Protein AF-A0A9W7PZ06-F1 (afdb_monomer_lite)

Structure (mmCIF, N/CA/C/O backbone):
data_AF-A0A9W7PZ06-F1
#
_entry.id   AF-A0A9W7PZ06-F1
#
loop_
_atom_site.group_PDB
_atom_site.id
_atom_site.type_symbol
_atom_site.label_atom_id
_atom_site.label_alt_id
_atom_site.label_comp_id
_atom_site.label_asym_id
_atom_site.label_entity_id
_atom_site.label_seq_id
_atom_site.pdbx_PDB_ins_code
_atom_site.Cartn_x
_atom_site.Cartn_y
_atom_site.Cartn_z
_atom_site.occupancy
_atom_site.B_iso_or_equiv
_atom_site.auth_seq_id
_atom_site.auth_comp_id
_atom_site.auth_asym_id
_atom_site.auth_atom_id
_atom_site.pdbx_PDB_model_num
ATOM 1 N N . MET A 1 1 ? 0.730 2.522 -17.991 1.00 60.91 1 MET A N 1
ATOM 2 C CA . MET A 1 1 ? -0.398 2.707 -17.053 1.00 60.91 1 MET A CA 1
ATOM 3 C C . MET A 1 1 ? -0.153 2.094 -15.673 1.00 60.91 1 MET A C 1
ATOM 5 O O . MET A 1 1 ? -0.602 2.687 -14.705 1.00 60.91 1 MET A O 1
ATOM 9 N N . GLY A 1 2 ? 0.560 0.962 -15.553 1.00 72.19 2 GLY A N 1
ATOM 10 C CA . GLY A 1 2 ? 0.585 0.176 -14.309 1.00 72.19 2 GLY A CA 1
ATOM 11 C C . GLY A 1 2 ? 1.091 0.881 -13.047 1.00 72.19 2 GLY A C 1
ATOM 12 O O . GLY A 1 2 ? 0.435 0.782 -12.018 1.00 72.19 2 GLY A O 1
ATOM 13 N N . ILE A 1 3 ? 2.170 1.674 -13.121 1.00 78.62 3 ILE A N 1
ATOM 14 C CA . ILE A 1 3 ? 2.701 2.353 -11.922 1.00 78.62 3 ILE A CA 1
ATOM 15 C C . ILE A 1 3 ? 1.684 3.316 -11.304 1.00 78.62 3 ILE A C 1
ATOM 17 O O . ILE A 1 3 ? 1.589 3.428 -10.091 1.00 78.62 3 ILE A O 1
ATOM 21 N N . LEU A 1 4 ? 0.889 3.985 -12.141 1.00 81.50 4 LEU A N 1
ATOM 22 C CA . LEU A 1 4 ? -0.113 4.944 -11.688 1.00 81.50 4 LEU A CA 1
ATOM 23 C C . LEU A 1 4 ? -1.291 4.220 -11.027 1.00 81.50 4 LEU A C 1
ATOM 25 O O . LEU A 1 4 ? -1.771 4.670 -9.995 1.00 81.50 4 LEU A O 1
ATOM 29 N N . PHE A 1 5 ? -1.687 3.066 -11.571 1.00 82.50 5 PHE A N 1
ATOM 30 C CA . PHE A 1 5 ? -2.713 2.208 -10.981 1.00 82.50 5 PHE A CA 1
ATOM 31 C C . PHE A 1 5 ? -2.277 1.652 -9.620 1.00 82.50 5 PHE A C 1
ATOM 33 O O . PHE A 1 5 ? -3.042 1.692 -8.660 1.00 82.50 5 PHE A O 1
ATOM 40 N N . LEU A 1 6 ? -1.018 1.219 -9.509 1.00 81.12 6 LEU A N 1
ATOM 41 C CA . LEU A 1 6 ? -0.428 0.767 -8.251 1.00 81.12 6 LEU A CA 1
ATOM 42 C C . LEU A 1 6 ? -0.390 1.898 -7.215 1.00 81.12 6 LEU A C 1
ATOM 44 O O . LEU A 1 6 ? -0.819 1.698 -6.083 1.00 81.12 6 LEU A O 1
ATOM 48 N N . ILE A 1 7 ? 0.068 3.093 -7.598 1.00 85.94 7 ILE A N 1
ATOM 49 C CA . ILE A 1 7 ? 0.123 4.252 -6.693 1.00 85.94 7 ILE A CA 1
ATOM 50 C C . ILE A 1 7 ? -1.277 4.606 -6.172 1.00 85.94 7 ILE A C 1
ATOM 52 O O . ILE A 1 7 ? -1.445 4.798 -4.970 1.00 85.94 7 ILE A O 1
ATOM 56 N N . ILE A 1 8 ? -2.281 4.649 -7.054 1.00 86.94 8 ILE A N 1
ATOM 57 C CA . ILE A 1 8 ? -3.671 4.937 -6.669 1.00 86.94 8 ILE A CA 1
ATOM 58 C C . ILE A 1 8 ? -4.226 3.845 -5.748 1.00 86.94 8 ILE A C 1
ATOM 60 O O . ILE A 1 8 ? -4.863 4.163 -4.750 1.00 86.94 8 ILE A O 1
ATOM 64 N N . SER A 1 9 ? -3.947 2.575 -6.039 1.00 86.38 9 SER A N 1
ATOM 65 C CA . SER A 1 9 ? -4.380 1.437 -5.218 1.00 86.38 9 SER A CA 1
ATOM 66 C C . SER A 1 9 ? -3.850 1.536 -3.786 1.00 86.38 9 SER A C 1
ATOM 68 O O . SER A 1 9 ? -4.610 1.428 -2.825 1.00 86.38 9 SER A O 1
ATOM 70 N N . ILE A 1 10 ? -2.553 1.826 -3.638 1.00 87.50 10 ILE A N 1
ATOM 71 C CA . ILE A 1 10 ? -1.910 2.020 -2.331 1.00 87.50 10 ILE A CA 1
ATOM 72 C C . ILE A 1 10 ? -2.505 3.228 -1.597 1.00 87.50 10 ILE A C 1
ATOM 74 O O . ILE A 1 10 ? -2.756 3.161 -0.391 1.00 87.50 10 ILE A O 1
ATOM 78 N N . PHE A 1 11 ? -2.752 4.321 -2.320 1.00 89.00 11 PHE A N 1
ATOM 79 C CA . PHE A 1 11 ? -3.346 5.530 -1.759 1.00 89.00 11 PHE A CA 1
ATOM 80 C C . PHE A 1 11 ? -4.760 5.274 -1.215 1.00 89.00 11 PHE A C 1
ATOM 82 O O . PHE A 1 11 ? -5.059 5.646 -0.078 1.00 89.00 11 PHE A O 1
ATOM 89 N N . ILE A 1 12 ? -5.612 4.597 -1.994 1.00 90.31 12 ILE A N 1
ATOM 90 C CA . ILE A 1 12 ? -6.972 4.222 -1.581 1.00 90.31 12 ILE A CA 1
ATOM 91 C C . ILE A 1 12 ? -6.913 3.314 -0.353 1.00 90.31 12 ILE A C 1
ATOM 93 O O . ILE A 1 12 ? -7.522 3.648 0.658 1.00 90.31 12 ILE A O 1
ATOM 97 N N . PHE A 1 13 ? -6.125 2.234 -0.397 1.00 88.81 13 PHE A N 1
ATOM 98 C CA . PHE A 1 13 ? -5.988 1.302 0.725 1.00 88.81 13 PHE A CA 1
ATOM 99 C C . PHE A 1 13 ? -5.575 2.013 2.021 1.00 88.81 13 PHE A C 1
ATOM 101 O O . PHE A 1 13 ? -6.205 1.836 3.065 1.00 88.81 13 PHE A O 1
ATOM 108 N N . SER A 1 14 ? -4.549 2.864 1.953 1.00 91.06 14 SER A N 1
ATOM 109 C CA . SER A 1 14 ? -4.081 3.628 3.109 1.00 91.06 14 SER A CA 1
ATOM 110 C C . SER A 1 14 ? -5.169 4.559 3.661 1.00 91.06 14 SER A C 1
ATOM 112 O O . SER A 1 14 ? -5.411 4.584 4.871 1.00 91.06 14 SER A O 1
ATOM 114 N N . THR A 1 15 ? -5.881 5.263 2.778 1.00 89.88 15 THR A N 1
ATOM 115 C CA . THR A 1 15 ? -6.968 6.171 3.167 1.00 89.88 15 THR A CA 1
ATOM 116 C C . THR A 1 15 ? -8.106 5.402 3.836 1.00 89.88 15 THR A C 1
ATOM 118 O O . THR A 1 15 ? -8.599 5.823 4.883 1.00 89.88 15 THR A O 1
ATOM 121 N N . THR A 1 16 ? -8.481 4.237 3.301 1.00 90.44 16 THR A N 1
ATOM 122 C CA . THR A 1 16 ? -9.503 3.364 3.892 1.00 90.44 16 THR A CA 1
ATOM 123 C C . THR A 1 16 ? -9.106 2.904 5.293 1.00 90.44 16 THR A C 1
ATOM 125 O O . THR A 1 16 ? -9.928 2.977 6.206 1.00 90.44 16 THR A O 1
ATOM 128 N N . VAL A 1 17 ? -7.853 2.485 5.504 1.00 89.94 17 VAL A N 1
ATOM 129 C CA . VAL A 1 17 ? -7.375 2.065 6.834 1.00 89.94 17 VAL A CA 1
ATOM 130 C C . VAL A 1 17 ? -7.426 3.222 7.832 1.00 89.94 17 VAL A C 1
ATOM 132 O O . VAL A 1 17 ? -7.911 3.031 8.945 1.00 89.94 17 VAL A O 1
ATOM 135 N N . ILE A 1 18 ? -7.001 4.425 7.437 1.00 90.69 18 ILE A N 1
ATOM 136 C CA . ILE A 1 18 ? -7.054 5.616 8.301 1.00 90.69 18 ILE A CA 1
ATOM 137 C C . ILE A 1 18 ? -8.502 5.939 8.689 1.00 90.69 18 ILE A C 1
ATOM 139 O O . ILE A 1 18 ? -8.791 6.134 9.869 1.00 90.69 18 ILE A O 1
ATOM 143 N N . VAL A 1 19 ? -9.423 5.946 7.720 1.00 90.75 19 VAL A N 1
ATOM 144 C CA . VAL A 1 19 ? -10.849 6.208 7.969 1.00 90.75 19 VAL A CA 1
ATOM 145 C C . VAL A 1 19 ? -11.438 5.163 8.917 1.00 90.75 19 VAL A C 1
ATOM 147 O O . VAL A 1 19 ? -12.103 5.527 9.885 1.00 90.75 19 VAL A O 1
ATOM 150 N N . MET A 1 20 ? -11.148 3.8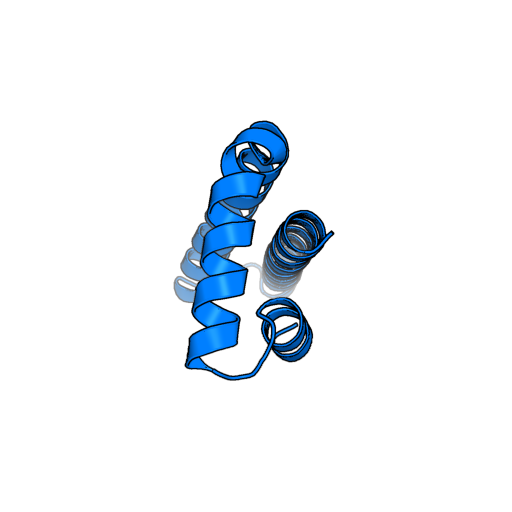79 8.702 1.00 88.88 20 MET A N 1
ATOM 151 C CA . MET A 1 20 ? -11.623 2.805 9.580 1.00 88.88 20 MET A CA 1
ATOM 152 C C . MET A 1 20 ? -11.056 2.931 10.998 1.00 88.88 20 MET A C 1
ATOM 154 O O . MET A 1 20 ? -11.795 2.734 11.962 1.00 88.88 20 MET A O 1
ATOM 158 N N . SER A 1 21 ? -9.787 3.319 11.150 1.00 86.50 21 SER A N 1
ATOM 159 C CA . SER A 1 21 ? -9.187 3.594 12.461 1.00 86.50 21 SER A CA 1
ATOM 160 C C . SER A 1 21 ? -9.838 4.787 13.169 1.00 86.50 21 SER A C 1
ATOM 162 O O . SER A 1 21 ? -10.047 4.722 14.379 1.00 86.50 21 SER A O 1
ATOM 164 N N . ILE A 1 22 ? -10.210 5.848 12.443 1.00 86.75 22 ILE A N 1
ATOM 165 C CA . ILE A 1 22 ? -10.928 7.004 13.010 1.00 86.75 22 ILE A CA 1
ATOM 166 C C . ILE A 1 22 ? -12.346 6.609 13.435 1.00 86.75 22 ILE A C 1
ATOM 168 O O . ILE A 1 22 ? -12.769 6.954 14.535 1.00 86.75 22 ILE A O 1
ATOM 172 N N . ILE A 1 23 ? -13.071 5.858 12.600 1.00 88.12 23 ILE A N 1
ATOM 173 C CA . ILE A 1 23 ? -14.416 5.359 12.928 1.00 88.12 23 ILE A CA 1
ATOM 174 C C . ILE A 1 23 ? -14.363 4.455 14.161 1.00 88.12 23 ILE A C 1
ATOM 176 O O . ILE A 1 23 ? -15.205 4.575 15.051 1.00 88.12 23 ILE A O 1
ATOM 180 N N . LEU A 1 24 ? -13.370 3.565 14.228 1.00 86.44 24 LEU A N 1
ATOM 181 C CA . LEU A 1 24 ? -13.169 2.701 15.383 1.00 86.44 24 LEU A CA 1
ATOM 182 C C . LEU A 1 24 ? -12.912 3.539 16.635 1.00 86.44 24 LEU A C 1
ATOM 184 O O . LEU A 1 24 ? -13.606 3.345 17.626 1.00 86.44 24 LEU A O 1
ATOM 188 N N . TRP A 1 25 ? -12.004 4.516 16.559 1.00 85.38 25 TRP A N 1
ATOM 189 C CA . TRP A 1 25 ? -11.712 5.416 17.672 1.00 85.38 25 TRP A CA 1
ATOM 190 C C . TRP A 1 25 ? -12.951 6.182 18.148 1.00 85.38 25 TRP A C 1
ATOM 192 O O . TRP A 1 25 ? -13.207 6.219 19.348 1.00 85.38 25 TRP A O 1
ATOM 202 N N . LEU A 1 26 ? -13.758 6.719 17.229 1.00 86.19 26 LEU A N 1
ATOM 203 C CA . LEU A 1 26 ? -15.020 7.394 17.552 1.00 86.19 26 LEU A CA 1
ATOM 204 C C . LEU A 1 26 ? -16.025 6.459 18.240 1.00 86.19 26 LEU A C 1
ATOM 206 O O . LEU A 1 26 ? -16.792 6.899 19.093 1.00 86.19 26 LEU A O 1
ATOM 210 N N . LYS A 1 27 ? -16.029 5.171 17.879 1.00 86.38 27 LYS A N 1
ATOM 211 C CA . LYS A 1 27 ? -16.952 4.174 18.433 1.00 86.38 27 LYS A CA 1
ATOM 212 C C . LYS A 1 27 ? -16.525 3.664 19.810 1.00 86.38 27 LYS A C 1
ATOM 214 O O . LYS A 1 27 ? -17.376 3.479 20.674 1.00 86.38 27 LYS A O 1
ATOM 219 N N . THR A 1 28 ? -15.241 3.375 20.006 1.00 84.81 28 THR A N 1
ATOM 220 C CA . THR A 1 28 ? -14.722 2.769 21.247 1.00 84.81 28 THR A CA 1
ATOM 221 C C . THR A 1 28 ? -14.157 3.794 22.223 1.00 84.81 28 THR A C 1
ATOM 223 O O . THR A 1 28 ? -13.877 3.442 23.367 1.00 84.81 28 THR A O 1
ATOM 226 N N . ASN A 1 29 ? -13.964 5.046 21.792 1.00 78.75 29 ASN A N 1
ATOM 227 C CA . ASN A 1 29 ? -13.283 6.116 22.531 1.00 78.75 29 ASN A CA 1
ATOM 228 C C . ASN A 1 29 ? -11.868 5.741 23.021 1.00 78.75 29 ASN A C 1
ATOM 230 O O . ASN A 1 29 ? -11.276 6.421 23.858 1.00 78.75 29 ASN A O 1
ATOM 234 N N . GLN A 1 30 ? -11.315 4.647 22.495 1.00 78.62 30 GLN A N 1
ATOM 235 C CA . GLN A 1 30 ? -10.026 4.078 22.859 1.00 78.62 30 GLN A CA 1
ATOM 236 C C . GLN A 1 30 ? -9.337 3.573 21.596 1.00 78.62 30 GLN A C 1
ATOM 238 O O . GLN A 1 30 ? -9.944 2.874 20.784 1.00 78.62 30 GLN A O 1
ATOM 243 N N . LEU A 1 31 ? -8.061 3.921 21.453 1.00 75.12 31 LEU A N 1
ATOM 244 C CA . LEU A 1 31 ? -7.169 3.376 20.437 1.00 75.12 31 LEU A CA 1
ATOM 245 C C . LEU A 1 31 ? -6.249 2.368 21.116 1.00 75.12 31 LEU A C 1
ATOM 247 O O . LEU A 1 31 ? -5.417 2.743 21.944 1.00 75.12 31 LEU A O 1
ATOM 251 N N . TYR A 1 32 ? -6.391 1.090 20.774 1.00 77.38 32 TYR A N 1
ATOM 252 C CA . TYR A 1 32 ? -5.489 0.072 21.291 1.00 77.38 32 TYR A CA 1
ATOM 253 C C . TYR A 1 32 ? -4.124 0.178 20.598 1.00 77.38 32 TYR A C 1
ATOM 255 O O . TYR A 1 32 ? -3.998 0.602 19.449 1.00 77.38 32 TYR A O 1
ATOM 263 N N . THR A 1 33 ? -3.068 -0.249 21.287 1.00 81.75 33 THR A N 1
ATOM 264 C CA . THR A 1 33 ? -1.699 -0.323 20.750 1.00 81.75 33 THR A CA 1
ATOM 265 C C . THR A 1 33 ? -1.578 -0.959 19.352 1.00 81.75 33 THR A C 1
ATOM 267 O O . THR A 1 33 ? -0.829 -0.413 18.536 1.00 81.75 33 THR A O 1
ATOM 270 N N . PRO A 1 34 ? -2.270 -2.067 19.008 1.00 82.31 34 PRO A N 1
ATOM 271 C CA . PRO A 1 34 ? -2.287 -2.590 17.639 1.00 82.31 34 PRO A CA 1
ATOM 272 C C . PRO A 1 34 ? -2.896 -1.628 16.606 1.00 82.31 34 PRO A C 1
ATOM 274 O O . PRO A 1 34 ? -2.381 -1.549 15.489 1.00 82.31 34 PRO A O 1
ATOM 277 N N . ASP A 1 35 ? -3.932 -0.870 16.965 1.00 80.00 35 ASP A N 1
ATOM 278 C CA . ASP A 1 35 ? -4.584 0.084 16.059 1.00 80.00 35 ASP A CA 1
ATOM 279 C C . ASP A 1 35 ? -3.680 1.282 15.776 1.00 80.00 35 ASP A C 1
ATOM 281 O O . ASP A 1 35 ? -3.567 1.716 14.631 1.00 80.00 35 ASP A O 1
ATOM 285 N N . ILE A 1 36 ? -2.943 1.748 16.789 1.00 84.00 36 ILE A N 1
ATOM 286 C CA . ILE A 1 36 ? -1.932 2.803 16.635 1.00 84.00 36 ILE A CA 1
ATOM 287 C C . ILE A 1 36 ? -0.819 2.338 15.689 1.00 84.00 36 ILE A C 1
ATOM 289 O O . ILE A 1 36 ? -0.432 3.071 14.782 1.00 84.00 36 ILE A O 1
ATOM 293 N N . LYS A 1 37 ? -0.327 1.099 15.839 1.00 87.50 37 LYS A N 1
ATOM 294 C CA . LYS A 1 37 ? 0.688 0.542 14.926 1.00 87.50 37 LYS A CA 1
ATOM 295 C C . LYS A 1 37 ? 0.176 0.452 13.486 1.00 87.50 37 LYS A C 1
ATOM 297 O O . LYS A 1 37 ? 0.910 0.803 12.560 1.00 87.50 37 LYS A O 1
ATOM 302 N N . ARG A 1 38 ? -1.072 0.012 13.291 1.00 86.50 38 ARG A N 1
ATOM 303 C CA . ARG A 1 38 ? -1.724 -0.031 11.970 1.00 86.50 38 ARG A CA 1
ATOM 304 C C . ARG A 1 38 ? -1.875 1.361 11.364 1.00 86.50 38 ARG A C 1
ATOM 306 O O . ARG A 1 38 ? -1.561 1.535 10.190 1.00 86.50 38 ARG A O 1
ATOM 313 N N . LEU A 1 39 ? -2.281 2.343 12.165 1.00 89.00 39 LEU A N 1
ATOM 314 C CA . LEU A 1 39 ? -2.429 3.729 11.737 1.00 89.00 39 LEU A CA 1
ATOM 315 C C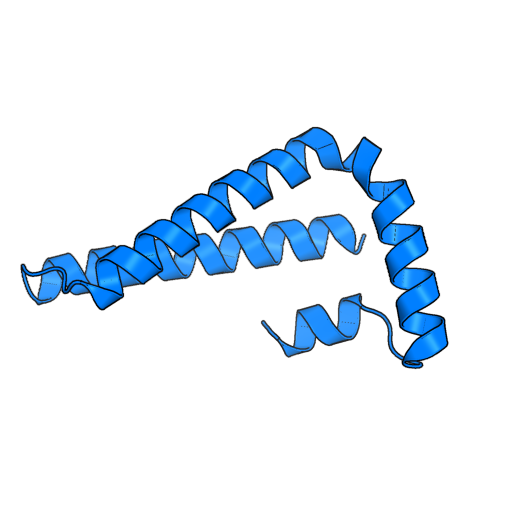 . LEU A 1 39 ? -1.085 4.329 11.307 1.00 89.00 39 LEU A C 1
ATOM 317 O O . LEU A 1 39 ? -0.995 4.910 10.228 1.00 89.00 39 LEU A O 1
ATOM 321 N N . THR A 1 40 ? -0.022 4.121 12.087 1.00 90.38 40 THR A N 1
ATOM 322 C CA . THR A 1 40 ? 1.334 4.557 11.720 1.00 90.38 40 THR A CA 1
ATOM 323 C C . THR A 1 40 ? 1.776 3.939 10.395 1.00 90.38 40 THR A C 1
ATOM 325 O O . THR A 1 40 ? 2.277 4.646 9.520 1.00 9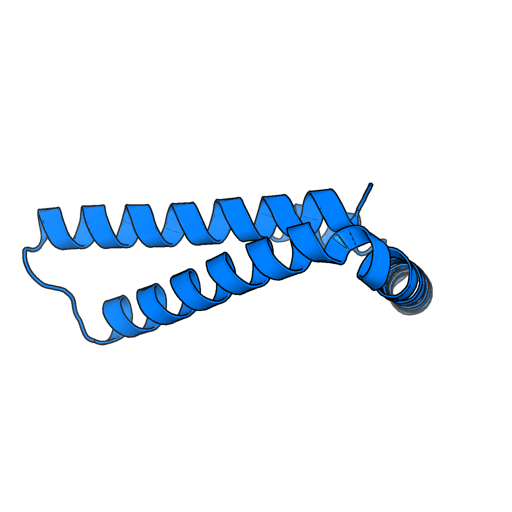0.38 40 THR A O 1
ATOM 328 N N . GLY A 1 41 ? 1.543 2.636 10.206 1.00 89.75 41 GLY A N 1
ATOM 329 C CA . GLY A 1 41 ? 1.823 1.957 8.940 1.00 89.75 41 GLY A CA 1
ATOM 330 C C . GLY A 1 41 ? 1.036 2.549 7.768 1.00 89.75 41 GLY A C 1
ATOM 331 O O . GLY A 1 41 ? 1.614 2.815 6.714 1.00 89.75 41 GLY A O 1
ATOM 332 N N . ALA A 1 42 ? -0.257 2.823 7.960 1.00 90.50 42 ALA A N 1
ATOM 333 C CA . ALA A 1 42 ? -1.100 3.443 6.943 1.00 90.50 42 ALA A CA 1
ATOM 334 C C . ALA A 1 42 ? -0.610 4.851 6.574 1.00 90.50 42 ALA A C 1
ATOM 336 O O . ALA A 1 42 ? -0.500 5.151 5.387 1.00 90.50 42 ALA A O 1
ATOM 337 N N . ILE A 1 43 ? -0.225 5.679 7.551 1.00 92.00 43 ILE A N 1
ATOM 338 C CA . ILE A 1 43 ? 0.319 7.027 7.318 1.00 92.00 43 ILE A CA 1
ATOM 339 C C . ILE A 1 43 ? 1.62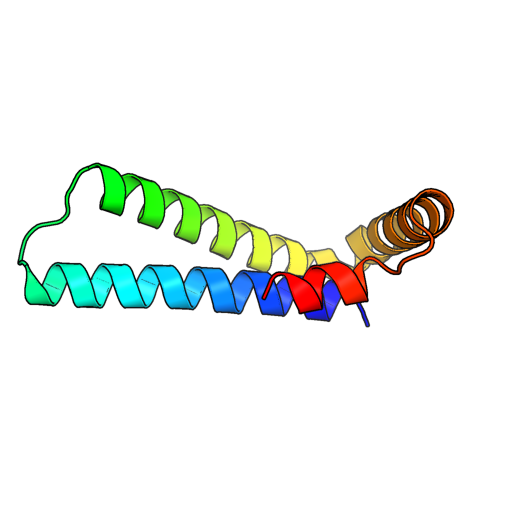4 6.966 6.517 1.00 92.00 43 ILE A C 1
ATOM 341 O O . ILE A 1 43 ? 1.770 7.686 5.528 1.00 92.00 43 ILE A O 1
ATOM 345 N N . ILE A 1 44 ? 2.556 6.081 6.890 1.00 92.81 44 ILE A N 1
ATOM 346 C CA . ILE A 1 44 ? 3.807 5.878 6.138 1.00 92.81 44 ILE A CA 1
ATOM 347 C C . ILE A 1 44 ? 3.494 5.454 4.697 1.00 92.81 44 ILE A C 1
ATOM 349 O O . ILE A 1 44 ? 4.089 5.971 3.750 1.00 92.81 44 ILE A O 1
ATOM 353 N N . CYS A 1 45 ? 2.529 4.550 4.526 1.00 91.62 45 CYS A N 1
ATOM 354 C CA . CYS A 1 45 ? 2.073 4.086 3.221 1.00 91.62 45 CYS A CA 1
ATOM 355 C C . CYS A 1 45 ? 1.482 5.233 2.377 1.00 91.62 45 CYS A C 1
ATOM 357 O O . CYS A 1 45 ? 1.793 5.356 1.190 1.00 91.62 45 CYS A O 1
ATOM 359 N N . LEU A 1 46 ? 0.715 6.134 3.003 1.00 90.88 46 LEU A N 1
ATOM 360 C CA . LEU A 1 46 ? 0.141 7.316 2.358 1.00 90.88 46 LEU A CA 1
ATOM 361 C C . LEU A 1 46 ? 1.241 8.258 1.869 1.00 90.88 46 LEU A C 1
ATOM 363 O O . LEU A 1 46 ? 1.284 8.599 0.688 1.00 90.88 46 LEU A O 1
ATOM 367 N N . ILE A 1 47 ? 2.174 8.620 2.750 1.00 90.88 47 ILE A N 1
ATOM 368 C CA . ILE A 1 47 ? 3.296 9.507 2.420 1.00 90.88 47 ILE A CA 1
ATOM 369 C C . ILE A 1 47 ? 4.139 8.898 1.294 1.00 90.88 47 ILE A C 1
ATOM 371 O O . ILE A 1 47 ? 4.460 9.580 0.320 1.00 90.88 47 ILE A O 1
ATOM 375 N N . SER A 1 48 ? 4.436 7.600 1.379 1.00 88.44 48 SER A N 1
ATOM 376 C CA . SER A 1 48 ? 5.171 6.873 0.340 1.00 88.44 48 SER A CA 1
ATOM 377 C C . SER A 1 48 ? 4.450 6.918 -1.011 1.00 88.44 48 SER A C 1
ATOM 379 O O . SER A 1 48 ? 5.070 7.214 -2.034 1.00 88.44 48 SER A O 1
ATOM 381 N N . SER A 1 49 ? 3.128 6.720 -1.031 1.00 89.25 49 SER A N 1
ATOM 382 C CA . SER A 1 49 ? 2.336 6.805 -2.265 1.00 89.25 49 SER A CA 1
ATOM 383 C C . SER A 1 49 ? 2.360 8.208 -2.891 1.00 89.25 49 SER A C 1
ATOM 385 O O . SER A 1 49 ? 2.485 8.334 -4.110 1.00 89.25 49 SER A O 1
ATOM 387 N N . VAL A 1 50 ? 2.343 9.268 -2.075 1.00 88.31 50 VAL A N 1
ATOM 388 C CA . VAL A 1 50 ? 2.449 10.661 -2.542 1.00 88.31 50 VAL A CA 1
ATOM 389 C C . VAL A 1 50 ? 3.838 10.943 -3.117 1.00 88.31 50 VAL A C 1
ATOM 391 O O . VAL A 1 50 ? 3.951 11.528 -4.197 1.00 88.31 50 VAL A O 1
ATOM 394 N N . ILE A 1 51 ? 4.902 10.479 -2.457 1.00 88.31 51 ILE A N 1
ATOM 395 C CA . ILE A 1 51 ? 6.276 10.589 -2.971 1.00 88.31 51 ILE A CA 1
ATOM 396 C C . ILE A 1 51 ? 6.390 9.858 -4.316 1.00 88.31 51 ILE A C 1
ATOM 398 O O . ILE A 1 51 ? 6.886 10.426 -5.293 1.00 88.31 51 ILE A O 1
ATOM 402 N N . LEU A 1 52 ? 5.877 8.629 -4.408 1.00 86.69 52 LEU A N 1
ATOM 403 C CA . LEU A 1 52 ? 5.854 7.864 -5.657 1.00 86.69 52 LEU A CA 1
ATOM 404 C C . LEU A 1 52 ? 5.074 8.584 -6.762 1.00 86.69 52 LEU A C 1
ATOM 406 O O . LEU A 1 52 ? 5.480 8.524 -7.923 1.00 86.69 52 LEU A O 1
ATOM 410 N N . LEU A 1 53 ? 3.995 9.293 -6.423 1.00 86.69 53 LEU A N 1
ATOM 411 C CA . LEU A 1 53 ? 3.215 10.075 -7.379 1.00 86.69 53 LEU A CA 1
ATOM 412 C C . LEU A 1 53 ? 4.008 11.268 -7.932 1.00 86.69 53 LEU A C 1
ATOM 414 O O . LEU A 1 53 ? 4.035 11.467 -9.151 1.00 86.69 53 LEU A O 1
ATOM 418 N N . ILE A 1 54 ? 4.684 12.024 -7.061 1.00 86.75 54 ILE A N 1
ATOM 419 C CA . ILE A 1 54 ? 5.516 13.180 -7.442 1.00 86.75 54 ILE A CA 1
ATOM 420 C C . ILE A 1 54 ? 6.681 12.725 -8.327 1.00 86.75 54 ILE A C 1
ATOM 422 O O . ILE A 1 54 ? 6.941 13.299 -9.386 1.00 86.75 54 ILE A O 1
ATOM 426 N N . PHE A 1 55 ? 7.354 11.641 -7.940 1.00 84.56 55 PHE A N 1
ATOM 427 C CA . PHE A 1 55 ? 8.516 11.117 -8.655 1.00 84.56 55 PHE A CA 1
ATOM 428 C C . PHE A 1 55 ? 8.167 10.063 -9.714 1.00 84.56 55 PHE A C 1
ATOM 430 O O . PHE A 1 55 ? 9.073 9.415 -10.251 1.00 84.56 55 PHE A O 1
ATOM 437 N N . LYS A 1 56 ? 6.885 9.907 -10.081 1.00 80.94 56 LYS A N 1
ATOM 438 C CA . LYS A 1 56 ? 6.413 8.802 -10.937 1.00 80.94 56 LYS A CA 1
ATOM 439 C C . LYS A 1 56 ? 7.210 8.660 -12.228 1.00 80.94 56 LYS A C 1
ATOM 441 O O . LYS A 1 56 ? 7.484 7.549 -12.659 1.00 80.94 56 LYS A O 1
ATOM 446 N N . ASN A 1 57 ? 7.615 9.776 -12.837 1.00 80.88 57 ASN A N 1
ATOM 447 C CA . ASN A 1 57 ? 8.333 9.777 -14.110 1.00 80.88 57 ASN A CA 1
ATOM 448 C C . ASN A 1 57 ? 9.764 9.240 -13.969 1.00 80.88 57 ASN A C 1
ATOM 450 O O . ASN A 1 57 ? 10.231 8.555 -14.875 1.00 80.88 57 ASN A O 1
ATOM 454 N N . LYS A 1 58 ? 10.427 9.480 -12.827 1.00 80.50 58 LYS A N 1
ATOM 455 C CA . LYS A 1 58 ? 11.741 8.889 -12.528 1.00 80.50 58 LYS A CA 1
ATOM 456 C C . LYS A 1 58 ? 11.624 7.394 -12.235 1.00 80.50 58 LYS A C 1
ATOM 458 O O . LYS A 1 58 ? 12.427 6.609 -12.726 1.00 80.50 58 LYS A O 1
ATOM 46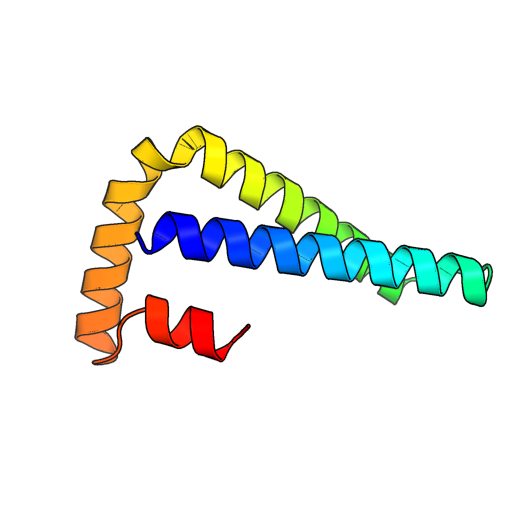3 N N . PHE A 1 59 ? 10.590 6.991 -11.498 1.00 76.62 59 PHE A N 1
ATOM 464 C CA . PHE A 1 59 ? 10.371 5.587 -11.137 1.00 76.62 59 PHE A CA 1
ATOM 465 C C . PHE A 1 59 ? 9.745 4.743 -12.252 1.00 76.62 59 PHE A C 1
ATOM 467 O O . PHE A 1 59 ? 9.845 3.520 -12.211 1.00 76.62 59 PHE A O 1
ATOM 474 N N . LYS A 1 60 ? 9.146 5.364 -13.275 1.00 78.00 60 LYS A N 1
ATOM 475 C CA . LYS A 1 60 ? 8.486 4.675 -14.395 1.00 78.00 60 LYS A CA 1
ATOM 476 C C . LYS A 1 60 ? 9.414 3.690 -15.105 1.00 78.00 60 LYS A C 1
ATOM 478 O O . LYS A 1 60 ? 8.987 2.588 -15.428 1.00 78.00 60 LYS A O 1
ATOM 483 N N . VAL A 1 61 ? 10.673 4.072 -15.332 1.00 79.25 61 VAL A N 1
ATOM 484 C CA . VAL A 1 61 ? 11.660 3.217 -16.014 1.00 79.25 61 VAL A CA 1
ATOM 485 C C . VAL A 1 61 ? 11.989 1.990 -15.165 1.00 79.25 61 VAL A C 1
ATOM 487 O O . VAL A 1 61 ? 11.926 0.867 -15.659 1.00 79.25 61 VAL A O 1
ATOM 490 N N . THR A 1 62 ? 12.277 2.192 -13.878 1.00 79.31 62 THR A N 1
ATOM 491 C CA . THR A 1 62 ? 12.565 1.107 -12.931 1.00 79.31 62 THR A CA 1
ATOM 492 C C . THR A 1 62 ? 11.366 0.180 -12.760 1.00 79.31 62 THR A C 1
ATOM 494 O O . THR A 1 62 ? 11.520 -1.035 -12.813 1.00 79.31 62 THR A O 1
ATOM 497 N N . TYR A 1 63 ? 10.162 0.738 -12.625 1.00 74.25 63 TYR A N 1
ATOM 498 C CA . TYR A 1 63 ? 8.926 -0.029 -12.491 1.00 74.25 63 TYR A CA 1
ATOM 499 C C . TYR A 1 63 ? 8.631 -0.884 -13.724 1.00 74.25 63 TYR A C 1
ATOM 501 O O . TYR A 1 63 ? 8.246 -2.042 -13.587 1.00 74.25 63 TYR A O 1
ATOM 509 N N . ASN A 1 64 ? 8.826 -0.338 -14.927 1.00 79.50 64 ASN A N 1
ATOM 510 C CA . ASN A 1 64 ? 8.622 -1.089 -16.161 1.00 79.50 64 ASN A CA 1
ATOM 511 C C . ASN A 1 64 ? 9.614 -2.252 -16.272 1.00 79.50 64 ASN A C 1
ATOM 513 O O . ASN A 1 64 ? 9.182 -3.371 -16.521 1.00 79.50 64 ASN A O 1
ATOM 517 N N . LYS A 1 65 ? 10.907 -2.014 -16.001 1.00 79.88 65 LYS A N 1
ATOM 518 C CA . LYS A 1 65 ? 11.924 -3.080 -15.978 1.00 79.88 65 LYS A CA 1
ATOM 519 C C . LYS A 1 65 ? 11.593 -4.156 -14.947 1.00 79.88 65 LYS A C 1
ATOM 521 O O . LYS A 1 65 ? 11.672 -5.339 -15.245 1.00 79.88 65 LYS A O 1
ATOM 526 N N . PHE A 1 66 ? 11.186 -3.754 -13.745 1.00 76.69 66 PHE A N 1
ATOM 527 C CA . PHE A 1 66 ? 10.792 -4.693 -12.699 1.00 76.69 66 PHE A CA 1
ATOM 528 C C . PHE A 1 66 ? 9.548 -5.499 -13.094 1.00 76.69 66 PHE A C 1
ATOM 530 O O . PHE A 1 66 ? 9.513 -6.702 -12.881 1.00 76.69 66 PHE A O 1
ATOM 537 N N . THR A 1 67 ? 8.556 -4.862 -13.719 1.00 75.19 67 THR A N 1
ATOM 538 C CA . THR A 1 67 ? 7.347 -5.533 -14.225 1.00 75.19 67 THR A CA 1
ATOM 539 C C . THR A 1 67 ? 7.663 -6.541 -15.317 1.00 75.19 67 THR A C 1
ATOM 541 O O . THR A 1 67 ? 7.097 -7.628 -15.318 1.00 75.19 67 THR A O 1
ATOM 544 N N . GLU A 1 68 ? 8.569 -6.197 -16.225 1.00 79.56 68 GLU A N 1
ATOM 545 C CA . GLU A 1 68 ? 9.013 -7.076 -17.301 1.00 79.56 68 GLU A CA 1
ATOM 546 C C . GLU A 1 68 ? 9.762 -8.292 -16.751 1.00 79.56 68 GLU A C 1
ATOM 548 O O . GLU A 1 68 ? 9.389 -9.422 -17.054 1.00 79.56 68 GLU A O 1
ATOM 553 N N . ILE A 1 69 ? 10.729 -8.069 -15.856 1.00 79.88 69 ILE A N 1
ATOM 554 C CA . ILE A 1 69 ? 11.453 -9.134 -15.149 1.00 79.88 69 ILE A CA 1
ATOM 555 C C . ILE A 1 69 ? 10.463 -10.026 -14.394 1.00 79.88 69 ILE A C 1
ATOM 557 O O . ILE A 1 69 ? 10.445 -11.240 -14.569 1.00 79.88 69 ILE A O 1
ATOM 561 N N . PHE A 1 70 ? 9.583 -9.435 -13.588 1.00 76.19 70 PHE A N 1
ATOM 562 C CA . PHE A 1 70 ? 8.604 -10.181 -12.806 1.00 76.19 70 PHE A CA 1
ATOM 563 C C . PHE A 1 70 ? 7.669 -11.008 -13.701 1.00 76.19 70 PHE A C 1
ATOM 565 O O . PHE A 1 70 ? 7.406 -12.174 -13.404 1.00 76.19 70 PHE A O 1
ATOM 572 N N . SER A 1 71 ? 7.212 -10.440 -14.820 1.00 78.12 71 SER A N 1
ATOM 573 C CA . SER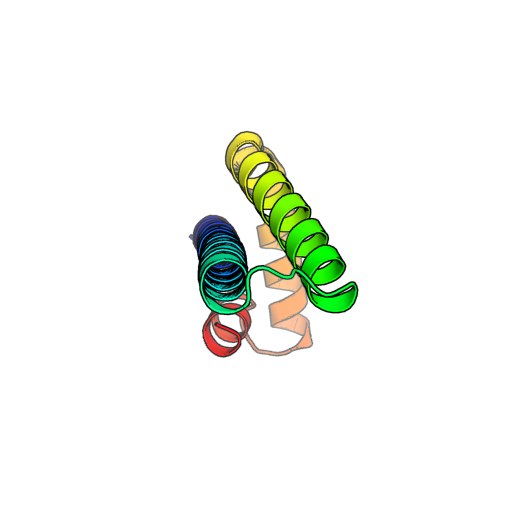 A 1 71 ? 6.382 -11.140 -15.802 1.00 78.12 71 SER A CA 1
ATOM 574 C C . SER A 1 71 ? 7.131 -12.275 -16.497 1.00 78.12 71 SER A C 1
ATOM 576 O O . SER A 1 71 ? 6.510 -13.287 -16.807 1.00 78.12 71 SER A O 1
ATOM 578 N N . GLN A 1 72 ? 8.438 -12.141 -16.732 1.00 79.12 72 GLN A N 1
ATOM 579 C CA . GLN A 1 72 ? 9.266 -13.223 -17.271 1.00 79.12 72 GLN A CA 1
ATOM 580 C C . GLN A 1 72 ? 9.426 -14.373 -16.271 1.00 79.12 72 GLN A C 1
ATOM 582 O O . GLN A 1 72 ? 9.363 -15.532 -16.666 1.00 79.12 72 GLN A O 1
ATOM 587 N N . TYR A 1 73 ? 9.593 -14.069 -14.981 1.00 76.25 73 TYR A N 1
ATOM 588 C CA . TYR A 1 73 ? 9.775 -15.095 -13.948 1.00 76.25 73 TYR A CA 1
ATOM 589 C C . TYR A 1 73 ? 8.477 -15.789 -13.526 1.00 76.25 73 TYR A C 1
ATOM 591 O O . TYR A 1 73 ? 8.497 -16.971 -13.198 1.00 76.25 73 TYR A O 1
ATOM 599 N N . THR A 1 74 ? 7.355 -15.070 -13.503 1.00 72.81 74 THR A N 1
ATOM 600 C CA . THR A 1 74 ? 6.077 -15.603 -12.994 1.00 72.81 74 THR A CA 1
ATOM 601 C C . THR A 1 74 ? 5.075 -15.943 -14.091 1.00 72.81 74 THR A C 1
ATOM 603 O O . THR A 1 74 ? 4.040 -16.536 -13.805 1.00 72.81 74 THR A O 1
ATOM 606 N N . GLY A 1 75 ? 5.343 -15.551 -15.341 1.00 75.81 75 GLY A N 1
ATOM 607 C CA . GLY A 1 75 ? 4.396 -15.666 -16.453 1.00 75.81 75 GLY A CA 1
ATOM 608 C C . GLY A 1 75 ? 3.182 -14.734 -16.337 1.00 75.81 75 GLY A C 1
ATOM 609 O O . GLY A 1 75 ? 2.327 -14.739 -17.220 1.00 75.81 75 GLY A O 1
ATOM 610 N N . VAL A 1 76 ? 3.092 -13.927 -15.272 1.00 69.44 76 VAL A N 1
ATOM 611 C CA . VAL A 1 76 ? 1.943 -13.070 -14.964 1.00 69.44 76 VAL A CA 1
ATOM 612 C C . VAL A 1 76 ? 2.402 -11.626 -14.776 1.00 69.44 76 VAL A C 1
ATOM 614 O O . VAL A 1 76 ? 3.369 -11.326 -14.079 1.00 69.44 76 VAL A O 1
ATOM 617 N N . SER A 1 77 ? 1.676 -10.695 -15.393 1.00 70.56 77 SER A N 1
ATOM 618 C CA . SER A 1 77 ? 1.918 -9.261 -15.234 1.00 70.56 77 SER A CA 1
ATOM 619 C C . SER A 1 77 ? 1.696 -8.820 -13.783 1.00 70.56 77 SER A C 1
ATOM 621 O O . SER A 1 77 ? 0.657 -9.119 -13.192 1.00 70.56 77 SER A O 1
ATOM 623 N N . LEU A 1 78 ? 2.616 -8.012 -13.235 1.00 68.44 78 LEU A N 1
ATOM 624 C CA . LEU A 1 78 ? 2.465 -7.391 -11.907 1.00 68.44 78 LEU A CA 1
ATOM 625 C C . LEU A 1 78 ? 1.131 -6.660 -11.738 1.00 68.44 78 LEU A C 1
ATOM 627 O O . LEU A 1 78 ? 0.594 -6.602 -10.637 1.00 68.44 78 LEU A O 1
ATOM 631 N N . HIS A 1 79 ? 0.581 -6.117 -12.823 1.00 66.50 79 HIS A N 1
ATOM 632 C CA . HIS A 1 79 ? -0.711 -5.443 -12.792 1.00 66.50 79 HIS A CA 1
ATOM 633 C C . HIS A 1 79 ? -1.849 -6.382 -12.371 1.00 66.50 79 HIS A C 1
ATOM 635 O O . HIS A 1 79 ? -2.743 -5.970 -11.640 1.00 66.50 79 HIS A O 1
ATOM 641 N N . VAL A 1 80 ? -1.815 -7.638 -12.820 1.00 65.38 80 VAL A N 1
ATOM 642 C CA . VAL A 1 80 ? -2.847 -8.645 -12.523 1.00 65.38 80 VAL A CA 1
ATOM 643 C C . VAL A 1 80 ? -2.786 -9.052 -11.053 1.00 65.38 80 VAL A C 1
ATOM 645 O O . VAL A 1 80 ? -3.818 -9.196 -10.405 1.00 65.38 80 VAL A O 1
ATOM 648 N N . ILE A 1 81 ? -1.579 -9.171 -10.503 1.00 68.50 81 ILE A N 1
ATOM 649 C CA . ILE A 1 81 ? -1.368 -9.521 -9.095 1.00 68.50 81 ILE A CA 1
ATOM 650 C C . ILE A 1 81 ? -1.812 -8.384 -8.181 1.00 68.50 81 ILE A C 1
ATOM 652 O O . ILE A 1 81 ? -2.530 -8.630 -7.220 1.00 68.50 81 ILE A O 1
ATOM 656 N N . VAL A 1 82 ? -1.440 -7.142 -8.504 1.00 65.06 82 VAL A N 1
ATOM 657 C CA . VAL A 1 82 ? -1.881 -5.962 -7.744 1.00 65.06 82 VAL A CA 1
ATOM 658 C C . VAL A 1 82 ? -3.404 -5.843 -7.757 1.00 65.06 82 VAL A C 1
ATOM 660 O O . VAL A 1 82 ? -3.985 -5.544 -6.722 1.00 65.06 82 VAL A O 1
ATOM 663 N N . LEU A 1 83 ? -4.051 -6.125 -8.893 1.00 63.75 83 LEU A N 1
ATOM 664 C CA . LEU A 1 83 ? -5.511 -6.133 -8.992 1.00 63.75 83 LEU A CA 1
ATOM 665 C C . LEU A 1 83 ? -6.154 -7.262 -8.169 1.00 63.75 83 LEU A C 1
ATOM 667 O O . LEU A 1 83 ? -7.244 -7.081 -7.656 1.00 63.75 83 LEU A O 1
ATOM 671 N N . SER A 1 84 ? -5.488 -8.412 -8.047 1.00 64.50 84 SER A N 1
ATOM 672 C CA . SER A 1 84 ? -5.993 -9.571 -7.290 1.00 64.50 84 SER A CA 1
ATOM 673 C C . SER A 1 84 ? -5.810 -9.430 -5.773 1.00 64.50 84 SER A C 1
ATOM 675 O O . SER A 1 84 ? -6.426 -10.165 -5.009 1.00 64.50 84 SER A O 1
ATOM 677 N N . LEU A 1 85 ? -4.916 -8.535 -5.341 1.00 58.53 85 LEU A N 1
ATOM 678 C CA . LEU A 1 85 ? -4.616 -8.242 -3.935 1.00 58.53 85 LEU A CA 1
ATOM 679 C C . LEU A 1 85 ? -5.445 -7.084 -3.361 1.00 58.53 85 LEU A C 1
ATOM 681 O O . LEU A 1 85 ? -5.429 -6.897 -2.144 1.00 58.53 85 LEU A O 1
ATOM 685 N N . LEU A 1 86 ? -6.097 -6.299 -4.225 1.00 51.62 86 LEU A N 1
ATOM 686 C CA . LEU A 1 86 ? -6.978 -5.188 -3.862 1.00 51.62 86 LEU A CA 1
ATOM 687 C C . LEU A 1 86 ? -8.410 -5.685 -3.640 1.00 51.62 86 LEU A C 1
ATOM 689 O O . LEU A 1 86 ? -9.026 -5.219 -2.657 1.00 51.62 86 LEU A O 1
#

Foldseek 3Di:
DQLLVLLVLLQVVLVVLLVVLVVVCVVPVDQDPVSVVSNVVSVVSNVVSVVCVVCVVVCVVVVVVVQVVVCVVPVDGPSVVSVVVD

Organism: Bacillus cereus (NCBI:txid1396)

pLDDT: mean 81.32, std 8.71, range [51.62, 92.81]

Sequence (86 aa):
MGILFLIISIFIFSTTVIVMSIILWLKTNQLYTPDIKRLTGAIICLISSVILLIFKNKFKVTYNKFTEIFSQYTGVSLHVIVLSLL

Secondary structure (DSSP, 8-state):
-HHHHHHHHHHHHHHHHHHHHHHHHHHHS---HHHHHHHHHHHHHHHHHHHHHHTHHHHHHHHHHHHHHHHHHHSS-HHHHHHHH-

Radius of gyration: 15.88 Å; chains: 1; bounding box: 30×29×40 Å